Protein AF-Q38984-F1 (afdb_monomer_lite)

Secondary structure (DSSP, 8-state):
-GGGEEESSSSTTPPEEE---TT-----TT--B-S--S-TTT--HHHHTT-B-TT-

Organism: Arabidopsis thaliana (NCBI:txid3702)

Foldseek 3Di:
DVVQWDFPDPDPPTDIDGDDCVVPDDADVPDWAFAADDDPVPGDVVSVVGTDDPVD

Sequence (56 aa):
KPENILMATMSSSSPIKLADFGLATYIKPGEKLSGTVGSPFYIAPEVLAGGYNQAA

Radius of gyration: 14.29 Å; chains: 1; bounding box: 30×18×38 Å

InterPro domains:
  IPR000719 Protein kinase domain [PF00069] (1-51)
  IPR000719 Protein kinase domain [PS50011] (1-56)
  IPR011009 Protein kinase-like domain superfamily [SSF56112] (1-51)
  IPR050205 Calcium-dependent Serine/Threonine Protein Kinases [PTHR24349] (1-55)

Structure (mmCIF, N/CA/C/O backbone):
data_AF-Q38984-F1
#
_entry.id   AF-Q38984-F1
#
loop_
_atom_site.group_PDB
_atom_site.id
_atom_site.type_symbol
_atom_site.label_atom_id
_atom_site.label_alt_id
_atom_site.label_comp_id
_atom_site.label_asym_id
_atom_site.label_entity_id
_atom_site.label_seq_id
_atom_site.pdbx_PDB_ins_code
_atom_site.Cartn_x
_atom_site.Cartn_y
_atom_site.Cartn_z
_atom_site.occupancy
_atom_site.B_iso_or_equiv
_atom_site.auth_seq_id
_atom_site.auth_comp_id
_atom_site.auth_asym_id
_atom_site.auth_atom_id
_atom_site.pdbx_PDB_model_num
ATOM 1 N N . LYS A 1 1 ? -2.327 1.136 -4.942 1.00 90.06 1 LYS A N 1
ATOM 2 C CA . LYS A 1 1 ? -2.628 1.975 -6.124 1.00 90.06 1 LYS A CA 1
ATOM 3 C C . LYS A 1 1 ? -1.461 1.860 -7.116 1.00 90.06 1 LYS A C 1
ATOM 5 O O . LYS A 1 1 ? -0.329 1.800 -6.633 1.00 90.06 1 LYS A O 1
ATOM 10 N N . PRO A 1 2 ? -1.700 1.716 -8.433 1.00 93.44 2 PRO A N 1
ATOM 11 C CA . PRO A 1 2 ? -0.662 1.478 -9.443 1.00 93.44 2 PRO A CA 1
ATOM 12 C C . PRO A 1 2 ? 0.465 2.510 -9.440 1.00 93.44 2 PRO A C 1
ATOM 14 O O . PRO A 1 2 ? 1.613 2.162 -9.680 1.00 93.44 2 PRO A O 1
ATOM 17 N N . GLU A 1 3 ? 0.158 3.758 -9.088 1.00 94.44 3 GLU A N 1
ATOM 18 C CA . GLU A 1 3 ? 1.108 4.872 -9.058 1.00 94.44 3 GLU A CA 1
ATOM 19 C C . GLU A 1 3 ? 2.256 4.647 -8.055 1.00 94.44 3 GLU A C 1
ATOM 21 O O . GLU A 1 3 ? 3.329 5.222 -8.211 1.00 94.44 3 GLU A O 1
ATOM 26 N N . ASN A 1 4 ? 2.055 3.778 -7.054 1.00 95.75 4 ASN A N 1
ATOM 27 C CA . ASN A 1 4 ? 3.054 3.449 -6.029 1.00 95.75 4 ASN A CA 1
ATOM 28 C C . ASN A 1 4 ? 3.838 2.160 -6.331 1.00 95.75 4 ASN A C 1
ATOM 30 O O . ASN A 1 4 ? 4.601 1.695 -5.484 1.00 95.75 4 ASN A O 1
ATOM 34 N N . ILE A 1 5 ? 3.643 1.565 -7.511 1.00 96.50 5 ILE A N 1
ATOM 35 C CA . ILE A 1 5 ? 4.300 0.332 -7.952 1.00 96.50 5 ILE A CA 1
ATOM 36 C C . ILE A 1 5 ? 5.240 0.689 -9.102 1.00 96.50 5 ILE A C 1
ATOM 38 O O . ILE A 1 5 ? 4.809 0.952 -10.220 1.00 96.50 5 ILE A O 1
ATOM 42 N N . LEU A 1 6 ? 6.542 0.708 -8.824 1.00 96.88 6 LEU A N 1
ATOM 43 C CA . LEU A 1 6 ? 7.570 1.120 -9.775 1.00 96.88 6 LEU A CA 1
ATOM 44 C C . LEU A 1 6 ? 8.346 -0.083 -10.310 1.00 96.88 6 LEU A C 1
ATOM 46 O O . LEU A 1 6 ? 8.624 -1.037 -9.582 1.00 96.88 6 LEU A O 1
ATOM 50 N N . MET A 1 7 ? 8.770 -0.007 -11.569 1.00 97.44 7 MET A N 1
ATOM 51 C CA . MET A 1 7 ? 9.746 -0.936 -12.139 1.00 97.44 7 MET A CA 1
ATOM 52 C C . MET A 1 7 ? 11.158 -0.411 -11.879 1.00 97.44 7 MET A C 1
ATOM 54 O O . MET A 1 7 ? 11.468 0.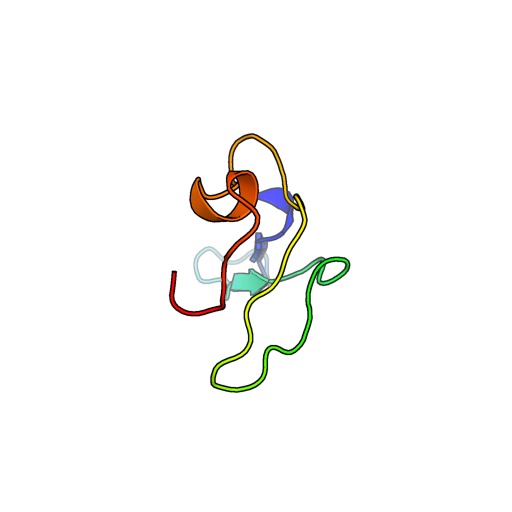741 -12.175 1.00 97.44 7 MET A O 1
ATOM 58 N N . ALA A 1 8 ? 12.034 -1.250 -11.325 1.00 96.75 8 ALA A N 1
ATOM 59 C CA . ALA A 1 8 ? 13.428 -0.884 -11.078 1.00 96.75 8 ALA A CA 1
ATOM 60 C C . ALA A 1 8 ? 14.236 -0.622 -12.365 1.00 96.75 8 ALA A C 1
ATOM 62 O O . ALA A 1 8 ? 15.269 0.041 -12.311 1.00 96.75 8 ALA A O 1
ATOM 63 N N . THR A 1 9 ? 13.797 -1.180 -13.495 1.00 96.75 9 THR A N 1
ATOM 64 C CA . THR A 1 9 ? 14.470 -1.137 -14.798 1.00 96.75 9 THR A CA 1
ATOM 65 C C . THR A 1 9 ? 13.442 -1.112 -15.937 1.00 96.75 9 THR A C 1
ATOM 67 O O . THR A 1 9 ? 12.257 -1.331 -15.706 1.00 96.75 9 THR A O 1
ATOM 70 N N . MET A 1 10 ? 13.902 -0.914 -17.178 1.00 95.56 10 MET A N 1
ATOM 71 C CA . MET A 1 10 ? 13.068 -0.999 -18.392 1.00 95.56 10 MET A CA 1
ATOM 72 C C . MET A 1 10 ? 12.950 -2.427 -18.962 1.00 95.56 10 MET A C 1
ATOM 74 O O . MET A 1 10 ? 12.369 -2.621 -20.026 1.00 95.56 10 MET A O 1
ATOM 78 N N . SER A 1 11 ? 13.532 -3.430 -18.292 1.00 96.88 11 SER A N 1
ATOM 79 C CA . SER A 1 11 ? 13.449 -4.833 -18.716 1.00 96.88 11 SER A CA 1
ATOM 80 C C . SER A 1 11 ? 12.047 -5.398 -18.481 1.00 96.88 11 SER A C 1
ATOM 82 O O . SER A 1 11 ? 11.414 -5.089 -17.472 1.00 96.88 11 SER A O 1
ATOM 84 N N . SER A 1 12 ? 11.603 -6.324 -19.334 1.00 94.06 12 SER A N 1
ATOM 85 C CA . SER A 1 12 ? 10.386 -7.115 -19.097 1.00 94.06 12 SER A CA 1
ATOM 86 C C . SER A 1 12 ? 10.460 -7.966 -17.822 1.00 94.06 12 SER A C 1
ATOM 88 O O . SER A 1 12 ? 9.431 -8.301 -17.246 1.00 94.06 12 SER A O 1
ATOM 90 N N . SER A 1 13 ? 11.669 -8.284 -17.351 1.00 95.69 13 SER A N 1
ATOM 91 C CA . SER A 1 13 ? 11.927 -9.013 -16.103 1.00 95.69 13 SER A CA 1
ATOM 92 C C . SER A 1 13 ? 12.229 -8.086 -14.918 1.00 95.69 13 SER A C 1
ATOM 94 O O . SER A 1 13 ? 12.924 -8.487 -13.982 1.00 95.69 13 SER A O 1
ATOM 96 N N . SER A 1 14 ? 11.817 -6.818 -14.981 1.00 97.25 14 SER A N 1
ATOM 97 C CA . SER A 1 14 ? 12.180 -5.837 -13.961 1.00 97.25 14 SER A CA 1
ATOM 98 C C . SER A 1 14 ? 11.614 -6.206 -12.582 1.00 97.25 14 SER A C 1
ATOM 100 O O . SER A 1 14 ? 10.410 -6.428 -12.458 1.00 97.25 14 SER A O 1
ATOM 102 N N . PRO A 1 15 ? 12.427 -6.148 -11.510 1.00 97.38 15 PRO A N 1
ATOM 103 C CA . PRO A 1 15 ? 11.913 -6.180 -10.147 1.00 97.38 15 PRO A CA 1
ATOM 104 C C . PRO A 1 15 ? 10.931 -5.030 -9.887 1.00 97.38 15 PRO A C 1
ATOM 106 O O . PRO A 1 15 ? 11.128 -3.912 -10.383 1.00 97.38 15 PRO A O 1
ATOM 109 N N . ILE A 1 16 ? 9.916 -5.303 -9.067 1.00 97.12 16 ILE A N 1
ATOM 110 C CA . ILE A 1 16 ? 8.962 -4.310 -8.568 1.00 97.12 16 ILE A CA 1
ATOM 111 C C . ILE A 1 16 ? 9.526 -3.646 -7.309 1.00 97.12 16 ILE A C 1
ATOM 113 O O . ILE A 1 16 ? 10.088 -4.311 -6.438 1.00 97.12 16 ILE A O 1
ATOM 117 N N . LYS A 1 17 ? 9.346 -2.330 -7.197 1.00 97.06 17 LYS A N 1
ATOM 118 C CA . LYS A 1 17 ? 9.646 -1.537 -6.004 1.00 97.06 17 LYS A CA 1
ATOM 119 C C . LYS A 1 17 ? 8.408 -0.758 -5.582 1.00 97.06 17 LYS A C 1
ATOM 121 O O . LYS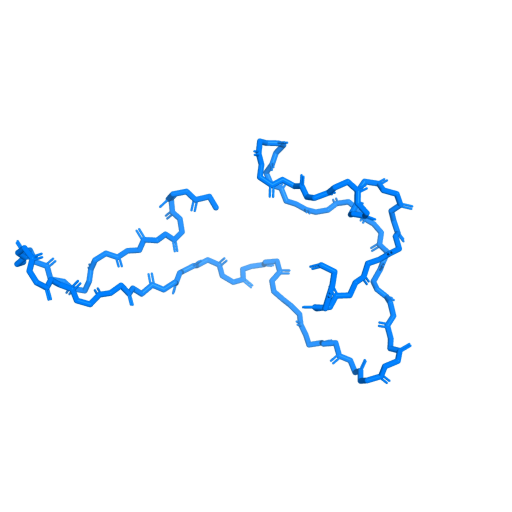 A 1 17 ? 7.756 -0.134 -6.414 1.00 97.06 17 LYS A O 1
ATOM 126 N N . LEU A 1 18 ? 8.106 -0.779 -4.290 1.00 97.12 18 LEU A N 1
ATOM 127 C CA . LEU A 1 18 ? 7.048 0.049 -3.719 1.00 97.12 18 LEU A CA 1
ATOM 128 C C . LEU A 1 18 ? 7.597 1.442 -3.399 1.00 97.12 18 LEU A C 1
ATOM 130 O O . LEU A 1 18 ? 8.742 1.574 -2.962 1.00 97.12 18 LEU A O 1
ATOM 134 N N . ALA A 1 19 ? 6.781 2.465 -3.619 1.00 95.88 19 ALA A N 1
ATOM 135 C CA . ALA A 1 19 ? 7.111 3.859 -3.352 1.00 95.88 19 ALA A CA 1
ATOM 136 C C . ALA A 1 19 ? 5.968 4.572 -2.615 1.00 95.88 19 ALA A C 1
ATOM 138 O O . ALA A 1 19 ? 4.883 4.015 -2.458 1.00 95.88 19 ALA A O 1
ATOM 139 N N . ASP A 1 20 ? 6.230 5.816 -2.193 1.00 95.06 20 ASP A N 1
ATOM 140 C CA . ASP A 1 20 ? 5.264 6.684 -1.504 1.00 95.06 20 ASP A CA 1
ATOM 141 C C . ASP A 1 20 ? 4.726 6.052 -0.202 1.00 95.06 20 ASP A C 1
ATOM 143 O O . ASP A 1 20 ? 3.596 5.575 -0.097 1.00 95.06 20 ASP A O 1
ATOM 147 N N . PHE A 1 21 ? 5.594 6.065 0.815 1.00 95.12 21 PHE A N 1
ATOM 148 C CA . PHE A 1 21 ? 5.306 5.635 2.188 1.00 95.12 21 PHE A CA 1
ATOM 149 C C . PHE A 1 21 ? 4.784 6.789 3.065 1.00 95.12 21 PHE A C 1
ATOM 151 O O . PHE A 1 21 ? 4.865 6.711 4.287 1.00 95.12 21 PHE A O 1
ATOM 158 N N . GLY A 1 22 ? 4.249 7.867 2.475 1.00 93.44 22 GLY A N 1
ATOM 159 C CA . GLY A 1 22 ? 3.799 9.051 3.224 1.00 93.44 22 GLY A CA 1
ATOM 160 C C . GLY A 1 22 ? 2.646 8.781 4.200 1.00 93.44 22 GLY A C 1
ATOM 161 O O . GLY A 1 22 ? 2.454 9.534 5.148 1.00 93.44 22 GLY A O 1
ATOM 162 N N . LEU A 1 23 ? 1.907 7.689 3.984 1.00 92.00 23 LEU A N 1
ATOM 163 C CA . LEU A 1 23 ? 0.840 7.204 4.868 1.00 92.00 23 LEU A CA 1
ATOM 164 C C . LEU A 1 23 ? 1.237 5.947 5.659 1.00 92.00 23 LEU A C 1
ATOM 166 O O . LEU A 1 23 ? 0.410 5.389 6.377 1.00 92.00 23 LEU A O 1
ATOM 170 N N . ALA A 1 24 ? 2.469 5.458 5.501 1.00 93.38 24 ALA A N 1
ATOM 171 C CA . ALA A 1 24 ? 2.918 4.262 6.197 1.00 93.38 24 ALA A CA 1
ATOM 172 C C . ALA A 1 24 ? 3.191 4.566 7.674 1.00 93.38 24 ALA A C 1
ATOM 174 O O . ALA A 1 24 ? 3.704 5.627 8.027 1.00 93.38 24 ALA A O 1
ATOM 175 N N . THR A 1 25 ? 2.885 3.603 8.537 1.00 92.56 25 THR A N 1
ATOM 176 C CA . THR A 1 25 ? 3.176 3.676 9.969 1.00 92.56 25 THR A CA 1
ATOM 177 C C . THR A 1 25 ? 3.553 2.298 10.501 1.00 92.56 25 THR A C 1
ATOM 179 O O . THR A 1 25 ? 3.263 1.275 9.876 1.00 92.56 25 THR A O 1
ATOM 182 N N . TYR A 1 26 ? 4.199 2.268 11.662 1.00 92.12 26 TYR A N 1
ATOM 183 C CA . TYR A 1 26 ? 4.464 1.033 12.389 1.00 92.12 26 TYR A CA 1
ATOM 184 C C . TYR A 1 26 ? 3.272 0.708 13.286 1.00 92.12 26 TYR A C 1
ATOM 186 O O . TYR A 1 26 ? 2.829 1.558 14.053 1.00 92.12 26 TYR A O 1
ATOM 194 N N . ILE A 1 27 ? 2.784 -0.529 13.211 1.00 90.50 27 ILE A N 1
ATOM 195 C CA . ILE A 1 27 ? 1.698 -1.034 14.057 1.00 90.50 27 ILE A CA 1
ATOM 196 C C . ILE A 1 27 ? 2.297 -2.040 15.035 1.00 90.50 27 ILE A C 1
ATOM 198 O O . ILE A 1 27 ? 2.973 -2.986 14.619 1.00 90.50 27 ILE A O 1
ATOM 202 N N . LYS A 1 28 ? 2.074 -1.849 16.338 1.00 91.31 28 LYS A N 1
ATOM 203 C CA . LYS A 1 28 ? 2.497 -2.835 17.337 1.00 91.31 28 LYS A CA 1
ATOM 204 C C . LYS A 1 28 ? 1.534 -4.027 17.354 1.00 91.31 28 LYS A C 1
ATOM 206 O O . LYS A 1 28 ? 0.346 -3.867 17.073 1.00 91.31 28 LYS A O 1
ATOM 211 N N . PRO A 1 29 ? 1.993 -5.233 17.733 1.00 88.50 29 PRO A N 1
ATOM 212 C CA . PRO A 1 29 ? 1.093 -6.366 17.926 1.00 88.50 29 PRO A CA 1
ATOM 213 C C . PRO A 1 29 ? -0.056 -6.015 18.885 1.00 88.50 29 PRO A C 1
ATOM 215 O O . PRO A 1 29 ? 0.183 -5.544 19.995 1.00 88.50 29 PRO A O 1
ATOM 218 N N . GLY A 1 30 ? -1.298 -6.237 18.448 1.00 87.12 30 GLY A N 1
ATOM 219 C CA . GLY A 1 30 ? -2.509 -5.926 19.218 1.00 87.12 30 GLY A CA 1
ATOM 220 C C . GLY A 1 30 ? -3.035 -4.492 19.073 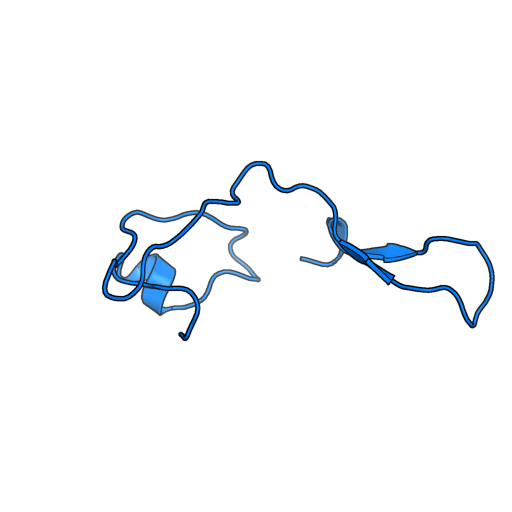1.00 87.12 30 GLY A C 1
ATOM 221 O O . GLY A 1 30 ? -4.116 -4.198 19.579 1.00 87.12 30 GLY A O 1
ATOM 222 N N . GLU A 1 31 ? -2.325 -3.612 18.367 1.00 90.31 31 GLU A N 1
ATOM 223 C CA . GLU A 1 31 ? -2.763 -2.241 18.103 1.00 90.31 31 GLU A CA 1
ATOM 224 C C . GLU A 1 31 ? -3.724 -2.181 16.904 1.00 90.31 31 GLU A C 1
ATOM 226 O O . GLU A 1 31 ? -3.596 -2.936 15.935 1.00 90.31 31 GLU A O 1
ATOM 231 N N . LYS A 1 32 ? -4.705 -1.276 16.978 1.00 88.44 32 LYS A N 1
ATOM 232 C CA . LYS A 1 32 ? -5.593 -0.927 15.866 1.00 88.44 32 LYS A CA 1
ATOM 233 C C . LYS A 1 32 ? -5.405 0.537 15.520 1.00 88.44 32 LYS A C 1
ATOM 235 O O . LYS A 1 32 ? -5.327 1.379 16.411 1.00 88.44 32 LYS A O 1
ATOM 240 N N . LEU A 1 33 ? -5.386 0.821 14.228 1.00 89.75 33 LEU A N 1
ATOM 241 C CA . LEU A 1 33 ? -5.410 2.172 13.704 1.00 89.75 33 LEU A CA 1
ATOM 242 C C . LEU A 1 33 ? -6.855 2.644 13.544 1.00 89.75 33 LEU A C 1
ATOM 244 O O . LEU A 1 33 ? -7.770 1.845 13.318 1.00 89.75 33 LEU A O 1
ATOM 248 N N . SER A 1 34 ? -7.031 3.956 13.657 1.00 85.50 34 SER A N 1
ATOM 249 C CA . SER A 1 34 ? -8.294 4.648 13.440 1.00 85.50 34 SER A CA 1
ATOM 250 C C . SER A 1 34 ? -8.119 5.792 12.445 1.00 85.50 34 SER A C 1
ATOM 252 O O . SER A 1 34 ? -7.012 6.279 12.213 1.00 85.50 34 SER A O 1
ATOM 254 N N . GLY A 1 35 ? -9.232 6.213 11.844 1.00 83.38 35 GLY A N 1
ATOM 255 C CA . GLY A 1 35 ? -9.250 7.216 10.782 1.00 83.38 35 GLY A CA 1
ATOM 256 C C . GLY A 1 35 ? -9.306 6.606 9.384 1.00 83.38 35 GLY A C 1
ATOM 257 O O . GLY A 1 35 ? -9.228 5.395 9.203 1.00 83.38 35 GLY A O 1
ATOM 258 N N . THR A 1 36 ? -9.478 7.471 8.387 1.00 82.44 36 THR A N 1
ATOM 259 C CA . THR A 1 36 ? -9.665 7.071 6.991 1.00 82.44 36 THR A CA 1
ATOM 260 C C . THR A 1 36 ? -8.534 7.645 6.153 1.00 82.44 36 THR A C 1
ATOM 262 O O . THR A 1 36 ? -8.475 8.850 5.915 1.00 82.44 36 THR A O 1
ATOM 265 N N . VAL A 1 37 ? -7.624 6.781 5.710 1.00 84.88 37 V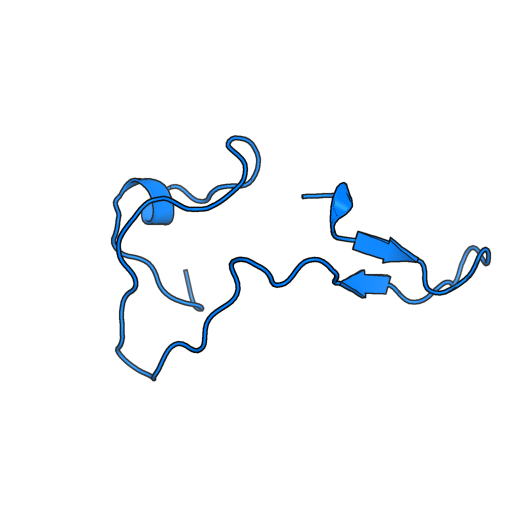AL A N 1
ATOM 266 C CA . VAL A 1 37 ? -6.497 7.143 4.844 1.00 84.88 37 VAL A CA 1
ATOM 267 C C . VAL A 1 37 ? -6.403 6.155 3.687 1.00 84.88 37 VAL A C 1
ATOM 269 O O . VAL A 1 37 ? -6.617 4.959 3.860 1.00 84.88 37 VAL A O 1
ATOM 272 N N . GLY A 1 38 ? -6.096 6.651 2.492 1.00 86.75 38 GLY A N 1
ATOM 273 C CA . GLY A 1 38 ? -5.993 5.832 1.287 1.00 86.75 38 GLY A CA 1
ATOM 274 C C . GLY A 1 38 ? -6.644 6.485 0.074 1.00 86.75 38 GLY A C 1
ATOM 275 O O . GLY A 1 38 ? -7.251 7.551 0.157 1.00 86.75 38 GLY A O 1
ATOM 276 N N . SER A 1 39 ? -6.498 5.842 -1.080 1.00 90.38 39 SER A N 1
ATOM 277 C CA . SER A 1 39 ? -7.167 6.268 -2.311 1.00 90.38 39 SER A CA 1
ATOM 278 C C . SER A 1 39 ? -8.527 5.569 -2.424 1.00 90.38 39 SER A C 1
ATOM 280 O O . SER A 1 39 ? -8.552 4.352 -2.256 1.00 90.38 39 SER A O 1
ATOM 282 N N . PRO A 1 40 ? -9.631 6.270 -2.758 1.00 86.50 40 PRO A N 1
ATOM 283 C CA . PRO A 1 40 ? -10.994 5.721 -2.694 1.00 86.50 40 PRO A CA 1
ATOM 284 C C . PRO A 1 40 ? -11.211 4.378 -3.403 1.00 86.50 40 PRO A C 1
ATOM 286 O O . PRO A 1 40 ? -11.982 3.554 -2.934 1.00 86.50 40 PRO A O 1
ATOM 289 N N . PHE A 1 41 ? -10.508 4.131 -4.511 1.00 90.69 41 PHE A N 1
ATOM 290 C CA . PHE A 1 41 ? -10.624 2.884 -5.279 1.00 90.69 41 PHE A CA 1
ATOM 291 C C . PHE A 1 41 ? -9.793 1.712 -4.732 1.00 90.69 41 PHE A C 1
ATOM 293 O O . PHE A 1 41 ? -9.923 0.596 -5.219 1.00 90.69 41 PHE A O 1
ATOM 300 N N . TYR A 1 42 ? -8.918 1.959 -3.756 1.00 91.12 42 TYR A N 1
ATOM 301 C CA . TYR A 1 42 ? -7.979 0.976 -3.201 1.00 91.12 42 TYR A CA 1
ATOM 302 C C . TYR A 1 42 ? -8.053 0.887 -1.672 1.00 91.12 42 TYR A C 1
ATOM 304 O O . TYR A 1 42 ? -7.202 0.247 -1.061 1.00 91.12 42 TYR A O 1
ATOM 312 N N . ILE A 1 43 ? -9.012 1.578 -1.052 1.00 92.12 43 ILE A N 1
ATOM 313 C CA . ILE A 1 43 ? -9.203 1.581 0.396 1.00 92.12 43 ILE A CA 1
ATOM 314 C C . ILE A 1 43 ? -10.048 0.372 0.805 1.00 92.12 43 ILE A C 1
ATOM 316 O O . ILE A 1 43 ? -11.064 0.080 0.173 1.00 92.12 43 ILE A O 1
ATOM 320 N N . ALA A 1 44 ? -9.619 -0.340 1.843 1.00 91.44 44 ALA A N 1
ATOM 321 C CA . ALA A 1 44 ? -10.346 -1.500 2.340 1.00 91.44 44 ALA A CA 1
ATOM 322 C C . ALA A 1 44 ? -11.548 -1.079 3.221 1.00 91.44 44 ALA A C 1
ATOM 324 O O . ALA A 1 44 ? -11.500 -0.017 3.857 1.00 91.44 44 ALA A O 1
ATOM 325 N N . PRO A 1 45 ? -12.638 -1.869 3.275 1.00 90.69 45 PRO A N 1
ATOM 326 C CA . PRO A 1 45 ? -13.850 -1.520 4.025 1.00 90.69 45 PRO A CA 1
ATOM 327 C C . PRO A 1 45 ? -13.622 -1.234 5.517 1.00 90.69 45 PRO A C 1
ATOM 329 O O . PRO A 1 45 ? -14.230 -0.330 6.083 1.00 90.69 45 PRO A O 1
ATOM 332 N N . GLU A 1 46 ? -12.729 -1.965 6.172 1.00 89.25 46 GLU A N 1
ATOM 333 C CA . GLU A 1 46 ? -12.396 -1.807 7.588 1.00 89.25 46 GLU A CA 1
ATOM 334 C C . GLU A 1 46 ? -11.638 -0.506 7.891 1.00 89.25 46 GLU A C 1
ATOM 336 O O . GLU A 1 46 ? -11.752 0.038 8.993 1.00 89.25 46 GLU A O 1
ATOM 341 N N . VAL A 1 47 ? -10.929 0.042 6.898 1.00 89.50 47 VAL A N 1
ATOM 342 C CA . VAL A 1 47 ? -10.316 1.375 6.984 1.00 89.50 47 VAL A CA 1
ATOM 343 C C . VAL A 1 47 ? -11.405 2.451 6.971 1.00 89.50 47 VAL A C 1
ATOM 345 O O . VAL A 1 47 ? -11.318 3.434 7.704 1.00 89.50 47 VAL A O 1
ATOM 348 N N . LEU A 1 48 ? -12.483 2.247 6.203 1.00 88.69 48 LEU A N 1
ATOM 349 C CA . LEU A 1 48 ? -13.664 3.121 6.242 1.00 88.69 48 LEU A CA 1
ATOM 350 C C . LEU A 1 48 ? -14.420 2.993 7.573 1.00 88.69 48 LEU A C 1
ATOM 352 O O . LEU A 1 48 ? -14.940 3.984 8.078 1.00 88.69 48 LEU A O 1
ATOM 356 N N . ALA A 1 49 ? -14.448 1.794 8.160 1.00 87.88 49 ALA A N 1
ATOM 357 C CA . ALA A 1 49 ? -15.036 1.547 9.477 1.00 87.88 49 ALA A CA 1
ATOM 358 C C . ALA A 1 49 ? -14.173 2.070 10.647 1.00 87.88 49 ALA A C 1
ATOM 360 O O . ALA A 1 49 ? -14.643 2.103 11.784 1.00 87.88 49 ALA A O 1
ATOM 361 N N . GLY A 1 50 ? -12.927 2.487 10.386 1.00 83.25 50 GLY A N 1
ATOM 362 C CA . GLY A 1 50 ? -12.055 3.151 11.357 1.00 83.25 50 GLY A CA 1
ATOM 363 C C . GLY A 1 50 ? -11.431 2.231 12.409 1.00 83.25 50 GLY A C 1
ATOM 364 O O . GLY A 1 50 ? -11.021 2.718 13.462 1.00 83.25 50 GLY A O 1
ATOM 365 N N . GLY A 1 51 ? -11.362 0.922 12.151 1.00 86.00 51 GLY A N 1
ATOM 366 C CA . GLY A 1 51 ? -10.770 -0.049 13.071 1.00 86.00 51 GLY A CA 1
ATOM 367 C C . GLY A 1 51 ? -10.033 -1.158 12.333 1.00 86.00 51 GLY A C 1
ATOM 368 O O . GLY A 1 51 ? -10.584 -2.241 12.153 1.00 86.00 51 GLY A O 1
ATOM 369 N N . TYR A 1 52 ? -8.782 -0.900 11.952 1.00 89.75 52 TYR A N 1
ATOM 370 C CA . TYR A 1 52 ? -7.994 -1.778 11.077 1.00 89.75 52 TYR A CA 1
ATOM 371 C C . TYR A 1 52 ? -6.565 -2.004 11.596 1.00 89.75 52 TYR A C 1
ATOM 373 O O . TYR A 1 52 ? -6.091 -1.300 12.489 1.00 89.75 52 TYR A O 1
ATOM 381 N N . ASN A 1 53 ? -5.881 -3.021 11.069 1.00 89.75 53 ASN A N 1
ATOM 382 C CA . ASN A 1 53 ? -4.484 -3.347 11.380 1.00 89.75 53 ASN A CA 1
ATOM 383 C C . ASN A 1 53 ? -3.782 -3.953 10.146 1.00 89.75 53 ASN A C 1
ATOM 385 O O . ASN A 1 53 ? -4.356 -3.962 9.063 1.00 89.75 53 ASN A O 1
ATOM 389 N N . GLN A 1 54 ? -2.547 -4.450 10.291 1.00 84.00 54 GLN A N 1
ATOM 390 C CA . GLN A 1 54 ? -1.780 -5.018 9.170 1.00 84.00 54 GLN A CA 1
ATOM 391 C C . GLN A 1 54 ? -2.280 -6.377 8.649 1.00 84.00 54 GLN A C 1
ATOM 393 O O . GLN A 1 54 ? -1.774 -6.843 7.634 1.00 84.00 54 GLN A O 1
ATOM 398 N N . ALA A 1 55 ? -3.156 -7.059 9.391 1.00 72.38 55 ALA A N 1
ATOM 399 C CA . ALA A 1 55 ? -3.594 -8.427 9.107 1.00 72.38 55 ALA A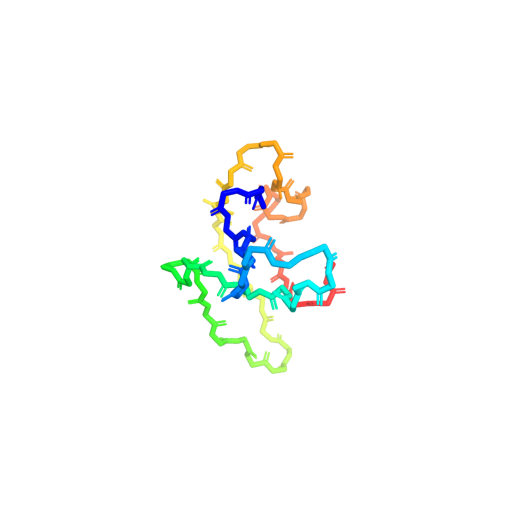 CA 1
ATOM 400 C C . ALA A 1 55 ? -5.024 -8.501 8.550 1.00 72.38 55 ALA A C 1
ATOM 402 O O . ALA A 1 55 ? -5.516 -9.607 8.326 1.00 72.38 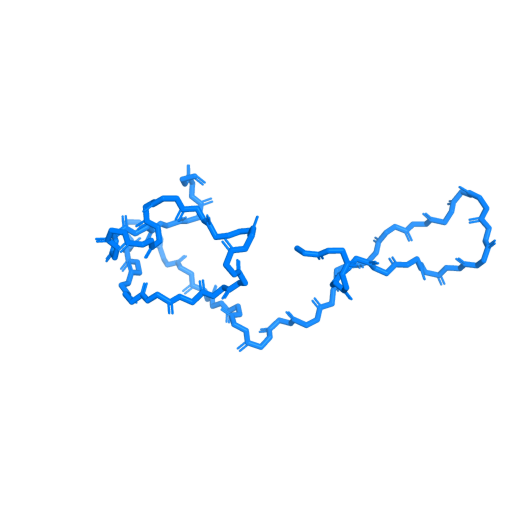55 ALA A O 1
ATOM 403 N N . ALA A 1 56 ? -5.680 -7.347 8.402 1.00 52.16 56 ALA A N 1
ATOM 404 C CA . ALA A 1 56 ? -6.956 -7.233 7.714 1.00 52.16 56 ALA A CA 1
ATOM 405 C C . ALA A 1 56 ? -6.767 -7.384 6.197 1.00 52.16 56 ALA A C 1
ATOM 407 O O . ALA A 1 56 ? -5.757 -6.852 5.674 1.00 52.16 56 ALA A O 1
#

pLDDT: mean 90.54, std 7.12, range [52.16, 97.44]